Protein AF-S3H2X1-F1 (afdb_monomer)

Radius of gyration: 25.59 Å; Cα contacts (8 Å, |Δi|>4): 59; chains: 1; bounding box: 50×46×72 Å

Sequence (148 aa):
YRGAQGLDPELIAKLEKQFGFDKPPLTRFGEMMWNYIRFDFGESFFRNTTVLELIKDKLPVSASLGVWIMIFSYGISIPLGIRKAVKDGSTFDVWTSGVIIIGYAVPSFLFGILLIVLFAGGSFYDWFPLRGLVSDNFDQLAWWQKPL

pLDDT: mean 78.07, std 12.18, range [44.19, 96.25]

Solvent-accessible surface area (backbone atoms only — not comparable to full-atom values): 8868 Å² total; per-residue (Å²): 132,90,83,77,81,81,74,53,68,68,57,52,54,51,47,34,63,73,70,37,69,81,46,61,71,67,60,43,51,51,51,52,53,55,31,46,78,70,71,46,80,62,82,44,93,85,48,104,52,46,62,66,54,56,47,62,65,48,46,61,58,52,49,52,52,49,51,51,50,49,51,52,49,50,66,49,48,50,58,51,51,53,53,33,69,76,39,63,90,33,73,65,32,57,51,53,51,51,53,50,52,56,57,70,69,48,56,67,67,59,53,49,51,52,50,40,47,46,30,27,55,69,77,71,35,74,81,44,51,83,58,72,97,53,48,96,58,45,91,78,43,54,84,89,66,45,80,130

Organism: NCBI:txid990285

Secondary structure (DSSP, 8-state):
--SSSS--HHHHHHHHHHTTTTS-HHHHHHHHHHHHHTT-----TTSSS-HHHHHHHHHHHHHHHHHHHHHHHHHHHHHHHHHHHHTTTSHHHHHHHHHHHHHHHS-HHHHHHHHHHHHTSSSS---S-SSSSS-TTGGGS-TTTS--

Mean predicted aligned error: 13.56 Å

Foldseek 3Di:
DPPPPDDDVVNVVVVCVVQVVVPDPVVSVVVCVVCVVVVNNDQDPPDRARPVRVCVVVVVVVVVVVVVCVCVCCVPVVVLVVVCVVQPPDPSVVVVVVVVVVVVVDDPVVVVVVCCCQDAVVPHHNPAHNDDRFDPCQVVDDPVRRDD

Structure (mmCIF, N/CA/C/O backbone):
data_AF-S3H2X1-F1
#
_entry.id   AF-S3H2X1-F1
#
loop_
_atom_site.group_PDB
_atom_site.id
_atom_site.type_symbol
_atom_site.label_atom_id
_atom_site.label_alt_id
_atom_site.label_comp_id
_atom_site.label_asym_id
_atom_site.label_entity_id
_atom_site.label_seq_id
_atom_site.pdbx_PDB_ins_code
_atom_site.Cartn_x
_atom_site.Cartn_y
_atom_site.Cartn_z
_atom_site.occupancy
_atom_site.B_iso_or_equiv
_atom_site.auth_seq_id
_atom_site.auth_comp_id
_atom_site.auth_asym_id
_atom_site.auth_atom_id
_atom_site.pdbx_PDB_model_num
ATOM 1 N N . TYR A 1 1 ? 0.010 -18.987 -36.103 1.00 45.47 1 TYR A N 1
ATOM 2 C CA . TYR A 1 1 ? 0.910 -17.827 -35.958 1.00 45.47 1 TYR A CA 1
ATOM 3 C C . TYR A 1 1 ? 1.201 -17.232 -37.333 1.00 45.47 1 TYR A C 1
ATOM 5 O O . TYR A 1 1 ? 2.008 -17.776 -38.067 1.00 45.47 1 TYR A O 1
ATOM 13 N N . ARG A 1 2 ? 0.506 -16.150 -37.713 1.00 47.25 2 ARG A N 1
ATOM 14 C CA . ARG A 1 2 ? 0.683 -15.414 -38.987 1.00 47.25 2 ARG A CA 1
ATOM 15 C C . ARG A 1 2 ? 1.728 -14.280 -38.879 1.00 47.25 2 ARG A C 1
ATOM 17 O O . ARG A 1 2 ? 1.652 -13.305 -39.605 1.00 47.25 2 ARG A O 1
ATOM 24 N N . GLY A 1 3 ? 2.668 -14.386 -37.935 1.00 57.50 3 GLY A N 1
ATOM 25 C CA . GLY A 1 3 ? 3.702 -13.368 -37.681 1.00 57.50 3 GLY A CA 1
ATOM 26 C C . GLY A 1 3 ? 5.065 -13.664 -38.316 1.00 57.50 3 GLY A C 1
ATOM 27 O O . GLY A 1 3 ? 5.991 -12.893 -38.119 1.00 57.50 3 GLY A O 1
ATOM 28 N N . ALA A 1 4 ? 5.204 -14.781 -39.040 1.00 56.03 4 ALA A N 1
ATOM 29 C CA . ALA A 1 4 ? 6.482 -15.245 -39.594 1.00 56.03 4 ALA A CA 1
ATOM 30 C C . ALA A 1 4 ? 6.619 -15.056 -41.118 1.00 56.03 4 ALA A C 1
ATOM 32 O O . ALA A 1 4 ? 7.654 -15.387 -41.682 1.00 56.03 4 ALA A O 1
ATOM 33 N N . GLN A 1 5 ? 5.592 -14.548 -41.806 1.00 56.78 5 GLN A N 1
ATOM 34 C CA . GLN A 1 5 ? 5.649 -14.307 -43.250 1.00 56.78 5 GLN A CA 1
ATOM 35 C C . GLN A 1 5 ? 5.835 -12.811 -43.511 1.00 56.78 5 GLN A C 1
ATOM 37 O O . GLN A 1 5 ? 4.868 -12.057 -43.450 1.00 56.78 5 GLN A O 1
ATOM 42 N N . GLY A 1 6 ? 7.078 -12.395 -43.778 1.00 58.69 6 GLY A N 1
ATOM 43 C CA . GLY A 1 6 ? 7.399 -11.042 -44.258 1.00 58.69 6 GLY A CA 1
ATOM 44 C C . GLY A 1 6 ? 8.449 -10.259 -43.464 1.00 58.69 6 GLY A C 1
ATOM 45 O O . GLY A 1 6 ? 8.662 -9.092 -43.768 1.00 58.69 6 GLY A O 1
ATOM 46 N N . LEU A 1 7 ? 9.100 -10.856 -42.461 1.00 63.69 7 LEU A N 1
ATOM 47 C CA . LEU A 1 7 ? 10.249 -10.218 -41.813 1.00 63.69 7 LEU A CA 1
ATOM 48 C C . LEU A 1 7 ? 11.471 -10.332 -42.729 1.00 63.69 7 LEU A C 1
ATOM 50 O O . LEU A 1 7 ? 11.840 -11.434 -43.133 1.00 63.69 7 LEU A O 1
ATOM 54 N N . ASP A 1 8 ? 12.063 -9.186 -43.059 1.00 76.06 8 ASP A N 1
ATOM 55 C CA . ASP A 1 8 ? 13.278 -9.084 -43.864 1.00 76.06 8 ASP A CA 1
ATOM 56 C C . ASP A 1 8 ? 14.399 -9.940 -43.230 1.00 76.06 8 ASP A C 1
ATOM 58 O O . ASP A 1 8 ? 14.655 -9.798 -42.027 1.00 76.06 8 ASP A O 1
ATOM 62 N N . PRO A 1 9 ? 15.059 -10.848 -43.975 1.00 75.06 9 PRO A N 1
ATOM 63 C CA . PRO A 1 9 ? 16.173 -11.644 -43.462 1.00 75.06 9 PRO A CA 1
ATOM 64 C C . PRO A 1 9 ? 17.278 -10.797 -42.819 1.00 75.06 9 PRO A C 1
ATOM 66 O O . PRO A 1 9 ? 17.898 -11.236 -41.849 1.00 75.06 9 PRO A O 1
ATOM 69 N N . GLU A 1 10 ? 17.488 -9.565 -43.292 1.00 73.75 10 GLU A N 1
ATOM 70 C CA . GLU A 1 10 ? 18.439 -8.632 -42.681 1.00 73.75 10 GLU A CA 1
ATOM 71 C C . GLU A 1 10 ? 17.982 -8.153 -41.298 1.00 73.75 10 GLU A C 1
ATOM 73 O O . GLU A 1 10 ? 18.794 -8.015 -40.380 1.00 73.75 10 GLU A O 1
ATOM 78 N N . LEU A 1 11 ? 16.675 -7.947 -41.114 1.00 71.88 11 LEU A N 1
ATOM 79 C CA . LEU A 1 11 ? 16.097 -7.589 -39.822 1.00 71.88 11 LEU A CA 1
ATOM 80 C C . LEU A 1 11 ? 16.217 -8.755 -38.836 1.00 71.88 11 LEU A C 1
ATOM 82 O O . LEU A 1 11 ? 16.561 -8.533 -37.678 1.00 71.88 11 LEU A O 1
ATOM 86 N N . ILE A 1 12 ? 16.002 -9.989 -39.296 1.00 73.88 12 ILE A N 1
ATOM 87 C CA . ILE A 1 12 ? 16.182 -11.195 -38.475 1.00 73.88 12 ILE A CA 1
ATOM 88 C C . ILE A 1 12 ? 17.647 -11.341 -38.055 1.00 73.88 12 ILE A C 1
ATOM 90 O O . ILE A 1 12 ? 17.912 -11.474 -36.865 1.00 73.88 12 ILE A O 1
ATOM 94 N N . ALA A 1 13 ? 18.601 -11.217 -38.981 1.00 73.81 13 ALA A N 1
ATOM 95 C CA . ALA A 1 13 ? 20.030 -11.310 -38.669 1.00 73.81 13 ALA A CA 1
ATOM 96 C C . ALA A 1 13 ? 20.497 -10.198 -37.710 1.00 73.81 13 ALA A C 1
ATOM 98 O O . ALA A 1 13 ? 21.320 -10.421 -36.816 1.00 73.81 13 ALA A O 1
ATOM 99 N N . LYS A 1 14 ? 19.945 -8.988 -37.858 1.00 72.44 14 LYS A N 1
ATOM 100 C CA . LYS A 1 14 ? 20.203 -7.869 -36.946 1.00 72.44 14 LYS A CA 1
ATOM 101 C C . LYS A 1 14 ? 19.641 -8.142 -35.549 1.00 72.44 14 LYS A C 1
ATOM 103 O O . LYS A 1 14 ? 20.336 -7.884 -34.570 1.00 72.44 14 LYS A O 1
ATOM 108 N N . LEU A 1 15 ? 18.433 -8.699 -35.454 1.00 68.19 15 LEU A N 1
ATOM 109 C CA . LEU A 1 15 ? 17.814 -9.097 -34.188 1.00 68.19 15 LEU A CA 1
ATOM 110 C C . LEU A 1 15 ? 18.585 -10.251 -33.531 1.00 68.19 15 LEU A C 1
ATOM 112 O O . LEU A 1 15 ? 18.887 -10.173 -32.346 1.00 68.19 15 LEU A O 1
ATOM 116 N N . GLU A 1 16 ? 18.979 -11.281 -34.279 1.00 71.88 16 GLU A N 1
ATOM 117 C CA . GLU A 1 16 ? 19.759 -12.410 -33.756 1.00 71.88 16 GLU A CA 1
ATOM 118 C C . GLU A 1 16 ? 21.063 -11.953 -33.104 1.00 71.88 16 GLU A C 1
ATOM 120 O O . GLU A 1 16 ? 21.349 -12.331 -31.966 1.00 71.88 16 GLU A O 1
ATOM 125 N N . LYS A 1 17 ? 21.793 -11.062 -33.779 1.00 71.81 17 LYS A N 1
ATOM 126 C CA . LYS A 1 17 ? 23.048 -10.494 -33.281 1.00 71.81 17 LYS A CA 1
ATOM 127 C C . LYS A 1 17 ? 22.846 -9.524 -32.113 1.00 71.81 17 LYS A C 1
ATOM 129 O O . LYS A 1 17 ? 23.677 -9.463 -31.212 1.00 71.81 17 LYS A O 1
ATOM 134 N N . GLN A 1 18 ? 21.755 -8.759 -32.112 1.00 65.81 18 GLN A N 1
ATOM 135 C CA . GLN A 1 18 ? 21.449 -7.791 -31.054 1.00 65.81 18 GLN A CA 1
ATOM 136 C C . GLN A 1 18 ? 20.953 -8.465 -29.765 1.00 65.81 18 GLN A C 1
ATOM 138 O O . GLN A 1 18 ? 21.261 -7.997 -28.673 1.00 65.81 18 GLN A O 1
ATOM 143 N N . PHE A 1 19 ? 20.230 -9.582 -29.875 1.00 65.94 19 PHE A N 1
ATOM 144 C CA . PHE A 1 19 ? 19.746 -10.371 -28.738 1.00 65.94 19 PHE A CA 1
ATOM 145 C C . PHE A 1 19 ? 20.718 -11.476 -28.296 1.00 65.94 19 PHE A C 1
ATOM 147 O O . PHE A 1 19 ? 20.420 -12.220 -27.357 1.00 65.94 19 PHE A O 1
ATOM 154 N N . GLY A 1 20 ? 21.873 -11.608 -28.955 1.00 67.62 20 GLY A N 1
ATOM 155 C CA . GLY A 1 20 ? 22.851 -12.644 -28.632 1.00 67.62 20 GLY A CA 1
ATOM 156 C C . GLY A 1 20 ? 22.320 -14.059 -28.883 1.00 67.62 20 GLY A C 1
ATOM 157 O O . GLY A 1 20 ? 22.734 -14.992 -28.193 1.00 67.62 20 GLY A O 1
ATOM 158 N N . PHE A 1 21 ? 21.346 -14.225 -29.790 1.00 72.69 21 PHE A N 1
ATOM 159 C CA . PHE A 1 21 ? 20.813 -15.538 -30.185 1.00 72.69 21 PHE A CA 1
ATOM 160 C C . PHE A 1 21 ? 21.840 -16.353 -30.989 1.00 72.69 21 PHE A C 1
ATOM 162 O O . PHE A 1 21 ? 21.679 -17.562 -31.131 1.00 72.69 21 PHE A O 1
ATOM 169 N N . ASP A 1 22 ? 22.914 -15.705 -31.442 1.00 73.62 22 ASP A N 1
ATOM 170 C CA . ASP A 1 22 ? 24.114 -16.297 -32.031 1.00 73.62 22 ASP A CA 1
ATOM 171 C C . ASP A 1 22 ? 25.065 -16.924 -30.991 1.00 73.62 22 ASP A C 1
ATOM 173 O O . ASP A 1 22 ? 25.946 -17.707 -31.351 1.00 73.62 22 ASP A O 1
ATOM 177 N N . LYS A 1 23 ? 24.899 -16.609 -29.698 1.00 75.31 23 LYS A N 1
ATOM 178 C CA . LYS A 1 23 ? 25.776 -17.074 -28.612 1.00 75.31 23 LYS A CA 1
ATOM 179 C C . LYS A 1 23 ? 25.167 -18.241 -27.822 1.00 75.31 23 LYS A C 1
ATOM 181 O O . LYS A 1 23 ? 23.944 -18.348 -27.702 1.00 75.31 23 LYS A O 1
ATOM 186 N N . PRO A 1 24 ? 26.001 -19.092 -27.187 1.00 84.25 24 PRO A N 1
ATOM 187 C CA . PRO A 1 24 ? 25.514 -20.115 -26.268 1.00 84.25 24 PRO A CA 1
ATOM 188 C C . PRO A 1 24 ? 24.634 -19.516 -25.149 1.00 84.25 24 PRO A C 1
ATOM 190 O O . PRO A 1 24 ? 24.957 -18.447 -24.618 1.00 84.25 24 PRO A O 1
ATOM 193 N N . PRO A 1 25 ? 23.553 -20.204 -24.723 1.00 78.81 25 PRO A N 1
ATOM 194 C CA . PRO A 1 25 ? 22.589 -19.660 -23.760 1.00 78.81 25 PRO A CA 1
ATOM 195 C C . PRO A 1 25 ? 23.205 -19.199 -22.433 1.00 78.81 25 PRO A C 1
ATOM 197 O O . PRO A 1 25 ? 22.757 -18.213 -21.850 1.00 78.81 25 PRO A O 1
ATOM 200 N N . LEU A 1 26 ? 24.248 -19.897 -21.972 1.00 82.00 26 LEU A N 1
ATOM 201 C CA . LEU A 1 26 ? 24.970 -19.585 -20.736 1.00 82.00 26 LEU A CA 1
ATOM 202 C C . LEU A 1 26 ? 25.720 -18.252 -20.822 1.00 82.00 26 LEU A C 1
ATOM 204 O O . LEU A 1 26 ? 25.674 -17.462 -19.883 1.00 82.00 26 LEU A O 1
ATOM 208 N N . THR A 1 27 ? 26.366 -17.974 -21.954 1.00 79.38 27 THR A N 1
ATOM 209 C CA . THR A 1 27 ? 27.092 -16.719 -22.182 1.00 79.38 27 THR A CA 1
ATOM 210 C C . THR A 1 27 ? 26.123 -15.545 -22.242 1.00 79.38 27 THR A C 1
ATOM 212 O O . THR A 1 27 ? 26.356 -14.526 -21.600 1.00 79.38 27 THR A O 1
ATOM 215 N N . ARG A 1 28 ? 24.981 -15.719 -22.921 1.00 79.06 28 ARG A N 1
ATOM 216 C CA . ARG A 1 28 ? 23.917 -14.707 -22.981 1.00 79.06 28 ARG A CA 1
ATOM 217 C C . ARG A 1 28 ? 23.322 -14.409 -21.604 1.00 79.06 28 ARG A C 1
ATOM 219 O O . ARG A 1 28 ? 23.094 -13.252 -21.270 1.00 79.06 28 ARG A O 1
ATOM 226 N N . PHE A 1 29 ? 23.079 -15.441 -20.795 1.00 79.00 29 PHE A N 1
ATOM 227 C CA . PHE A 1 29 ? 22.585 -15.265 -19.429 1.00 79.00 29 PHE A CA 1
ATOM 228 C C . PHE A 1 29 ? 23.613 -14.551 -18.540 1.00 79.00 29 PHE A C 1
ATOM 230 O O . PHE A 1 29 ? 23.247 -13.651 -17.788 1.00 79.00 29 PHE A O 1
ATOM 237 N N . GLY A 1 30 ? 24.896 -14.904 -18.665 1.00 82.94 30 GLY A N 1
ATOM 238 C CA . GLY A 1 30 ? 25.986 -14.236 -17.953 1.00 82.94 30 GLY A CA 1
ATOM 239 C C . GLY A 1 30 ? 26.107 -12.754 -18.314 1.00 82.94 30 GLY A C 1
ATOM 240 O O . GLY A 1 30 ? 26.163 -11.916 -17.418 1.00 82.94 30 GLY A O 1
ATOM 241 N N . GLU A 1 31 ? 26.075 -12.424 -19.607 1.00 78.44 31 GLU A N 1
ATOM 242 C CA . GLU A 1 31 ? 26.091 -11.040 -20.103 1.00 78.44 31 GLU A CA 1
ATOM 243 C C . GLU A 1 31 ? 24.860 -10.252 -19.623 1.00 78.44 31 GLU A C 1
ATOM 245 O O . GLU A 1 31 ? 24.998 -9.141 -19.116 1.00 78.44 31 GLU A O 1
ATOM 250 N N . MET A 1 32 ? 23.663 -10.846 -19.690 1.00 77.31 32 MET A N 1
ATOM 251 C CA . MET A 1 32 ? 22.428 -10.235 -19.182 1.00 77.31 32 MET A CA 1
ATOM 252 C C . MET A 1 32 ? 22.524 -9.925 -17.683 1.00 77.31 32 MET A C 1
ATOM 254 O O . MET A 1 32 ? 22.223 -8.813 -17.253 1.00 77.31 32 MET A O 1
ATOM 258 N N . MET A 1 33 ? 22.966 -10.895 -16.881 1.00 78.81 33 MET A N 1
ATOM 259 C CA . MET A 1 33 ? 23.072 -10.744 -15.430 1.00 78.81 33 MET A CA 1
ATOM 260 C C . MET A 1 33 ? 24.138 -9.707 -15.050 1.00 78.81 33 MET A C 1
ATOM 262 O O . MET A 1 33 ? 23.931 -8.907 -14.138 1.00 78.81 33 MET A O 1
ATOM 266 N N . TRP A 1 34 ? 25.251 -9.674 -15.783 1.00 81.31 34 TRP A N 1
ATOM 267 C CA . TRP A 1 34 ? 26.311 -8.682 -15.617 1.00 81.31 34 TRP A CA 1
ATOM 268 C C . TRP A 1 34 ? 25.842 -7.254 -15.912 1.00 81.31 34 TRP A C 1
ATOM 270 O O . TRP A 1 34 ? 26.147 -6.334 -15.149 1.00 81.31 34 TRP A O 1
ATOM 280 N N . ASN A 1 35 ? 25.057 -7.075 -16.974 1.00 75.38 35 ASN A N 1
ATOM 281 C CA . ASN A 1 35 ? 24.477 -5.783 -17.333 1.00 75.38 35 ASN A CA 1
ATOM 282 C C . ASN A 1 35 ? 23.436 -5.336 -16.289 1.00 75.38 35 ASN A C 1
ATOM 284 O O . ASN A 1 35 ? 23.492 -4.202 -15.817 1.00 75.38 35 ASN A O 1
ATOM 288 N N . TYR A 1 36 ? 22.587 -6.246 -15.798 1.00 77.56 36 TYR A N 1
ATOM 289 C CA . TYR A 1 36 ? 21.603 -5.943 -14.747 1.00 77.56 36 TYR A CA 1
ATOM 290 C C . TYR A 1 36 ? 22.238 -5.494 -13.429 1.00 77.56 36 TYR A C 1
ATOM 292 O O . TYR A 1 36 ? 21.759 -4.543 -12.812 1.00 77.56 36 TYR A O 1
ATOM 300 N N . ILE A 1 37 ? 23.336 -6.126 -13.007 1.00 79.12 37 ILE A N 1
ATOM 301 C CA . ILE A 1 37 ? 24.072 -5.727 -11.793 1.00 79.12 37 ILE A CA 1
ATOM 302 C C . ILE A 1 37 ? 24.652 -4.309 -11.932 1.00 79.12 37 ILE A C 1
ATOM 304 O O . ILE A 1 37 ? 24.786 -3.592 -10.941 1.00 79.12 37 ILE A O 1
ATOM 308 N N . ARG A 1 38 ? 24.963 -3.874 -13.157 1.00 75.69 38 ARG A N 1
ATOM 309 C CA . ARG A 1 38 ? 25.439 -2.516 -13.471 1.00 75.69 38 ARG A CA 1
ATOM 310 C C . ARG A 1 38 ? 24.315 -1.524 -13.769 1.00 75.69 38 ARG A C 1
ATOM 312 O O . ARG A 1 38 ? 24.604 -0.405 -14.180 1.00 75.69 38 ARG A O 1
ATOM 319 N N . PHE A 1 39 ? 23.061 -1.918 -13.542 1.00 66.38 39 PHE A N 1
ATOM 320 C CA . PHE A 1 39 ? 21.864 -1.148 -13.883 1.00 66.38 39 PHE A CA 1
ATOM 321 C C . PHE A 1 39 ? 21.716 -0.844 -15.384 1.00 66.38 39 PHE A C 1
ATOM 323 O O . PHE A 1 39 ? 20.977 0.064 -15.764 1.00 66.38 39 PHE A O 1
ATOM 330 N N . ASP A 1 40 ? 22.383 -1.619 -16.238 1.00 67.88 40 ASP A N 1
ATOM 331 C CA . ASP A 1 40 ? 22.218 -1.582 -17.685 1.00 67.88 40 ASP A CA 1
ATOM 332 C C . ASP A 1 40 ? 21.160 -2.620 -18.083 1.00 67.88 40 ASP A C 1
ATOM 334 O O . ASP A 1 40 ? 21.426 -3.808 -18.266 1.00 67.88 40 ASP A O 1
ATOM 338 N N . PHE A 1 41 ? 19.907 -2.173 -18.129 1.00 65.12 41 PHE A N 1
ATOM 339 C CA . PHE A 1 41 ? 18.761 -3.022 -18.461 1.00 65.12 41 PHE A CA 1
ATOM 340 C C . PHE A 1 41 ? 18.513 -3.126 -19.976 1.00 65.12 41 PHE A C 1
ATOM 342 O O . PHE A 1 41 ? 17.560 -3.794 -20.385 1.00 65.12 41 PHE A O 1
ATOM 349 N N . GLY A 1 42 ? 19.358 -2.496 -20.802 1.00 62.03 42 GLY A N 1
ATOM 350 C CA . GLY A 1 42 ? 19.146 -2.345 -22.241 1.00 62.03 42 GLY A CA 1
ATOM 351 C C . GLY A 1 42 ? 18.096 -1.283 -22.604 1.00 62.03 42 GLY A C 1
ATOM 352 O O . GLY A 1 42 ? 17.418 -0.712 -21.746 1.00 62.03 42 GLY A O 1
ATOM 353 N N . GLU A 1 43 ? 17.957 -1.004 -23.903 1.00 55.03 43 GLU A N 1
ATOM 354 C CA . GLU A 1 43 ? 16.963 -0.057 -24.421 1.00 55.03 43 GLU A CA 1
ATOM 355 C C . GLU A 1 43 ? 15.592 -0.722 -24.632 1.00 55.03 43 GLU A C 1
ATOM 357 O O . GLU A 1 43 ? 15.472 -1.797 -25.222 1.00 55.03 43 GLU A O 1
ATOM 362 N N . SER A 1 44 ? 14.533 -0.073 -24.142 1.00 46.62 44 SER A N 1
ATOM 363 C CA . SER A 1 44 ? 13.153 -0.548 -24.270 1.00 46.62 44 SER A CA 1
ATOM 364 C C . SER A 1 44 ? 12.641 -0.329 -25.696 1.00 46.62 44 SER A C 1
ATOM 366 O O . SER A 1 44 ? 12.372 0.796 -26.106 1.00 46.62 44 SER A O 1
ATOM 368 N N . PHE A 1 45 ? 12.447 -1.413 -26.450 1.00 47.41 45 PHE A N 1
ATOM 369 C CA . PHE A 1 45 ? 12.065 -1.389 -27.872 1.00 47.41 45 PHE A CA 1
ATOM 370 C C . PHE A 1 45 ? 10.633 -0.875 -28.169 1.00 47.41 45 PHE A C 1
ATOM 372 O O . PHE A 1 45 ? 10.194 -0.937 -29.314 1.00 47.41 45 PHE A O 1
ATOM 379 N N . PHE A 1 46 ? 9.872 -0.387 -27.177 1.00 44.88 46 PHE A N 1
ATOM 380 C CA . PHE A 1 46 ? 8.465 0.022 -27.370 1.00 44.88 46 PHE A CA 1
ATOM 381 C C . PHE A 1 46 ? 8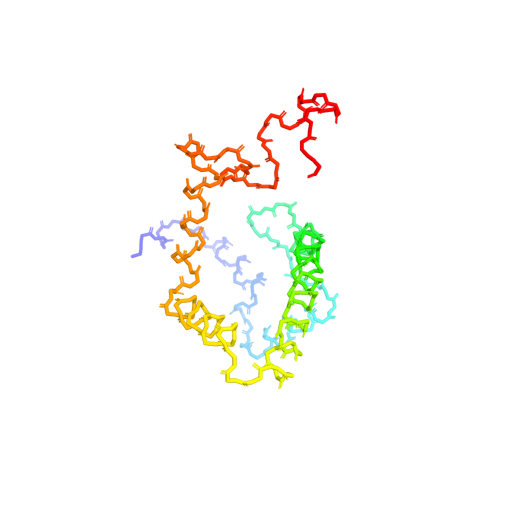.074 1.398 -26.820 1.00 44.88 46 PHE A C 1
ATOM 383 O O . PHE A 1 46 ? 7.016 1.914 -27.180 1.00 44.88 46 PHE A O 1
ATOM 390 N N . ARG A 1 47 ? 8.896 2.021 -25.974 1.00 44.19 47 ARG A N 1
ATOM 391 C CA . ARG A 1 47 ? 8.734 3.414 -25.529 1.00 44.19 47 ARG A CA 1
ATOM 392 C C . ARG A 1 47 ? 10.138 3.964 -25.334 1.00 44.19 47 ARG A C 1
ATOM 394 O O . ARG A 1 47 ? 10.908 3.318 -24.637 1.00 44.19 47 ARG A O 1
ATOM 401 N N . ASN A 1 48 ? 10.441 5.115 -25.931 1.00 50.16 48 ASN A N 1
ATOM 402 C CA . ASN A 1 48 ? 11.692 5.886 -25.811 1.00 50.16 48 ASN A CA 1
ATOM 403 C C . ASN A 1 48 ? 11.971 6.373 -24.364 1.00 50.16 48 ASN A C 1
ATOM 405 O O . ASN A 1 48 ? 12.221 7.547 -24.122 1.00 50.16 48 ASN A O 1
ATOM 409 N N . THR A 1 49 ? 11.887 5.479 -23.387 1.00 55.78 49 THR A N 1
ATOM 410 C CA . THR A 1 49 ? 12.077 5.713 -21.958 1.00 55.78 49 THR A CA 1
ATOM 411 C C . THR A 1 49 ? 12.801 4.488 -21.429 1.00 55.78 49 THR A C 1
ATOM 413 O O . THR A 1 49 ? 12.367 3.349 -21.638 1.00 55.78 49 THR A O 1
ATOM 416 N N . THR A 1 50 ? 13.933 4.709 -20.769 1.00 65.81 50 THR A N 1
ATOM 417 C CA . THR A 1 50 ? 14.708 3.610 -20.183 1.00 65.81 50 THR A CA 1
ATOM 418 C C . THR A 1 50 ? 13.853 2.892 -19.132 1.00 65.81 50 THR A C 1
ATOM 420 O O . THR A 1 50 ? 13.070 3.522 -18.421 1.00 65.81 50 THR A O 1
ATOM 423 N N . VAL A 1 51 ? 13.977 1.567 -18.991 1.00 64.88 51 VAL A N 1
ATOM 424 C CA . VAL A 1 51 ? 13.249 0.814 -17.940 1.00 64.88 51 VAL A CA 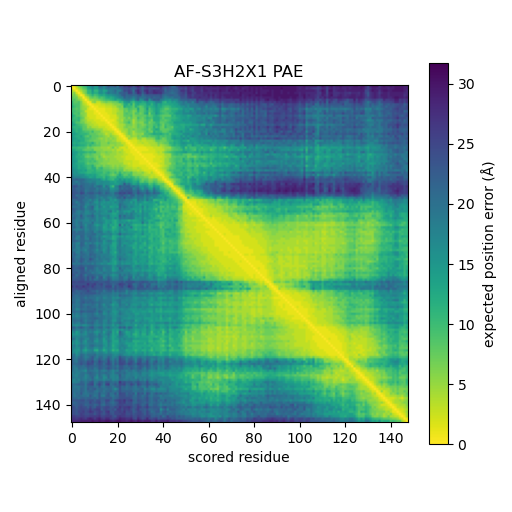1
ATOM 425 C C . VAL A 1 51 ? 13.503 1.432 -16.559 1.00 64.88 51 VAL A C 1
ATOM 427 O O . VAL A 1 51 ? 12.606 1.507 -15.722 1.00 64.88 51 VAL A O 1
ATOM 430 N N . LEU A 1 52 ? 14.713 1.952 -16.357 1.00 67.00 52 LEU A N 1
ATOM 431 C CA . LEU A 1 52 ? 15.139 2.644 -15.151 1.00 67.00 52 LEU A CA 1
ATOM 432 C C . LEU A 1 52 ? 14.377 3.956 -14.901 1.00 67.00 52 LEU A C 1
ATOM 434 O O . LEU A 1 52 ? 14.073 4.270 -13.755 1.00 67.00 52 LEU A O 1
ATOM 438 N N . GLU A 1 53 ? 14.048 4.708 -15.946 1.00 71.0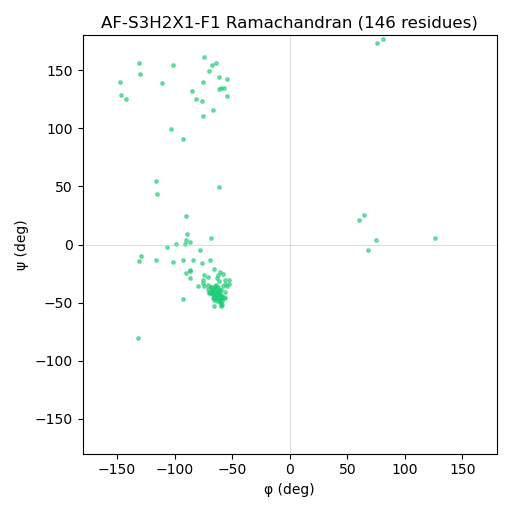6 53 GLU A N 1
ATOM 439 C CA . GLU A 1 53 ? 13.235 5.926 -15.866 1.00 71.06 53 GLU A CA 1
ATOM 440 C C . GLU A 1 53 ? 11.773 5.594 -15.540 1.00 71.06 53 GLU A C 1
ATOM 442 O O . GLU A 1 53 ? 11.206 6.176 -14.620 1.00 71.06 53 GLU A O 1
ATOM 447 N N . LEU A 1 54 ? 11.205 4.546 -16.149 1.00 72.69 54 LEU A N 1
ATOM 448 C CA . LEU A 1 54 ? 9.863 4.080 -15.784 1.00 72.69 54 LEU A CA 1
ATOM 449 C C . LEU A 1 54 ? 9.796 3.585 -14.329 1.00 72.69 54 LEU A C 1
ATOM 451 O O . LEU A 1 54 ? 8.824 3.858 -13.621 1.00 72.69 54 LEU A O 1
ATOM 455 N N . ILE A 1 55 ? 10.823 2.866 -13.865 1.00 74.88 55 ILE A N 1
ATOM 456 C CA . ILE A 1 55 ? 10.938 2.462 -12.459 1.00 74.88 55 ILE A CA 1
ATOM 457 C C . ILE A 1 55 ? 11.022 3.705 -11.572 1.00 74.88 55 ILE A C 1
ATOM 459 O O . ILE A 1 55 ? 10.273 3.791 -10.602 1.00 74.88 55 ILE A O 1
ATOM 463 N N . LYS A 1 56 ? 11.874 4.680 -11.908 1.00 78.06 56 LYS A N 1
ATOM 464 C CA . LYS A 1 56 ? 12.001 5.938 -11.156 1.00 78.06 56 LYS A CA 1
ATOM 465 C C . LYS A 1 56 ? 10.688 6.709 -11.067 1.00 78.06 56 LYS A C 1
ATOM 467 O O . LYS A 1 56 ? 10.420 7.264 -10.009 1.00 78.06 56 LYS A O 1
ATOM 472 N N . ASP A 1 57 ? 9.854 6.681 -12.099 1.00 79.88 57 ASP A N 1
ATOM 473 C CA . ASP A 1 57 ? 8.552 7.355 -12.086 1.00 79.88 57 ASP A CA 1
ATOM 474 C C . ASP A 1 57 ? 7.509 6.628 -11.223 1.00 79.88 57 ASP A C 1
ATOM 476 O O . ASP A 1 57 ? 6.670 7.256 -10.574 1.00 79.88 57 ASP A O 1
ATOM 480 N N . LYS A 1 58 ? 7.525 5.289 -11.198 1.00 79.81 58 LYS A N 1
ATOM 481 C CA . LYS A 1 58 ? 6.520 4.479 -10.475 1.00 79.81 58 LYS A CA 1
ATOM 482 C C . LYS A 1 58 ? 6.899 4.157 -9.032 1.00 79.81 58 LYS A C 1
ATOM 484 O O . LYS A 1 58 ? 6.014 3.919 -8.203 1.00 79.81 58 LYS A O 1
ATOM 489 N N . LEU A 1 59 ? 8.189 4.154 -8.721 1.00 86.44 59 LEU A N 1
ATOM 490 C CA . LEU A 1 59 ? 8.717 3.874 -7.391 1.00 86.44 59 LEU A CA 1
ATOM 491 C C . LEU A 1 59 ? 8.231 4.865 -6.317 1.00 86.44 59 LEU A C 1
ATOM 493 O O . LEU A 1 59 ? 7.754 4.379 -5.294 1.00 86.44 59 LEU A O 1
ATOM 497 N N . PRO A 1 60 ? 8.250 6.202 -6.506 1.00 85.62 60 PRO A N 1
ATOM 498 C CA . PRO A 1 60 ? 7.778 7.137 -5.484 1.00 85.62 60 PRO A CA 1
ATOM 499 C C . PRO A 1 60 ? 6.277 6.999 -5.220 1.00 85.62 60 PRO A C 1
ATOM 501 O O . PRO A 1 60 ? 5.857 7.081 -4.069 1.00 85.62 60 PRO A O 1
ATOM 504 N N . VAL A 1 61 ? 5.478 6.711 -6.254 1.00 84.88 61 VAL A N 1
ATOM 505 C CA . VAL A 1 61 ? 4.037 6.444 -6.105 1.00 84.88 61 VAL A CA 1
ATOM 506 C C . VAL A 1 61 ? 3.797 5.176 -5.285 1.00 84.88 61 VAL A C 1
ATOM 508 O O . VAL A 1 61 ? 2.977 5.160 -4.373 1.00 84.88 61 VAL A O 1
ATOM 511 N N . SER A 1 62 ? 4.531 4.104 -5.580 1.00 86.44 62 SER A N 1
ATOM 512 C CA . SER A 1 62 ? 4.391 2.841 -4.847 1.00 86.44 62 SER A CA 1
ATOM 513 C C . SER A 1 62 ? 4.873 2.976 -3.400 1.00 86.44 62 SER A C 1
ATOM 515 O O . SER A 1 62 ? 4.244 2.454 -2.482 1.00 86.44 62 SER A O 1
ATOM 517 N N . ALA A 1 63 ? 5.969 3.707 -3.186 1.00 90.38 63 ALA A N 1
ATOM 518 C CA . ALA A 1 63 ? 6.534 3.957 -1.868 1.00 90.38 63 ALA A CA 1
ATOM 519 C C . ALA A 1 63 ? 5.604 4.809 -0.997 1.00 90.38 63 ALA A C 1
ATOM 521 O O . ALA A 1 63 ? 5.394 4.465 0.164 1.00 90.38 63 ALA A O 1
ATOM 522 N N . SER A 1 64 ? 5.008 5.877 -1.538 1.00 89.00 64 SER A N 1
ATOM 523 C CA . SER A 1 64 ? 4.078 6.720 -0.776 1.00 89.00 64 SER A CA 1
ATOM 524 C C . SER A 1 64 ? 2.841 5.934 -0.340 1.00 89.00 64 SER A C 1
ATOM 526 O O . SER A 1 64 ? 2.479 5.971 0.836 1.00 89.00 64 SER A O 1
ATOM 528 N N . LEU A 1 65 ? 2.250 5.145 -1.245 1.00 89.00 65 LEU A N 1
ATOM 529 C CA . LEU A 1 65 ? 1.138 4.250 -0.921 1.00 89.00 65 LEU A CA 1
ATOM 530 C C . LEU A 1 65 ? 1.540 3.220 0.140 1.00 89.00 65 LEU A C 1
ATOM 532 O O . LEU A 1 65 ? 0.810 3.025 1.109 1.00 89.00 65 LEU A O 1
ATOM 536 N N . GLY A 1 66 ? 2.715 2.602 0.003 1.00 91.81 66 GLY A N 1
ATOM 537 C CA . GLY A 1 66 ? 3.230 1.638 0.976 1.00 91.81 66 GLY A CA 1
ATOM 538 C C . GLY A 1 66 ? 3.416 2.235 2.373 1.00 91.81 66 GLY A C 1
ATOM 539 O O . GLY A 1 66 ? 3.012 1.620 3.358 1.00 91.81 66 GLY A O 1
ATOM 540 N N . VAL A 1 67 ? 3.965 3.449 2.470 1.00 94.88 67 VAL A N 1
ATOM 541 C CA . VAL A 1 67 ? 4.140 4.159 3.748 1.00 94.88 67 VAL A CA 1
ATOM 542 C C . VAL A 1 67 ? 2.790 4.470 4.392 1.00 94.88 67 VAL A C 1
ATOM 544 O O . VAL A 1 67 ? 2.616 4.213 5.583 1.00 94.88 67 VAL A O 1
ATOM 547 N N . TRP A 1 68 ? 1.810 4.952 3.626 1.00 92.06 68 TRP A N 1
ATOM 548 C CA . TRP A 1 68 ? 0.467 5.201 4.156 1.00 92.06 68 TRP A CA 1
ATOM 549 C C . TRP A 1 68 ? -0.215 3.918 4.628 1.00 92.06 68 TRP A C 1
ATOM 551 O O . TRP A 1 68 ? -0.742 3.882 5.741 1.00 92.06 68 TRP A O 1
ATOM 561 N N . ILE A 1 69 ? -0.149 2.846 3.833 1.00 93.38 69 ILE A N 1
ATOM 562 C CA . ILE A 1 69 ? -0.675 1.527 4.213 1.00 93.38 69 ILE A CA 1
ATOM 563 C C . ILE A 1 69 ? -0.024 1.058 5.513 1.00 93.38 69 ILE A C 1
ATOM 565 O O . ILE A 1 69 ? -0.726 0.599 6.410 1.00 93.38 69 ILE A O 1
ATOM 569 N N . MET A 1 70 ? 1.295 1.203 5.644 1.00 95.00 70 MET A N 1
ATOM 570 C CA . MET A 1 70 ? 2.026 0.836 6.853 1.00 95.00 70 MET A CA 1
ATOM 571 C C . MET A 1 70 ? 1.507 1.613 8.069 1.00 95.00 70 MET A C 1
ATOM 573 O O . MET A 1 70 ? 1.141 1.004 9.074 1.00 95.00 70 MET A O 1
ATOM 577 N N . ILE A 1 71 ? 1.424 2.942 7.970 1.00 96.25 71 ILE A N 1
ATOM 578 C CA . ILE A 1 71 ? 0.975 3.810 9.067 1.00 96.25 71 ILE A CA 1
ATOM 579 C C . ILE A 1 71 ? -0.450 3.450 9.498 1.00 96.25 71 ILE A C 1
ATOM 581 O O . ILE A 1 71 ? -0.683 3.222 10.685 1.00 96.25 71 ILE A O 1
ATOM 585 N N . PHE A 1 72 ? -1.396 3.356 8.561 1.00 94.44 72 PHE A N 1
ATOM 586 C CA . PHE A 1 72 ? -2.787 3.040 8.893 1.00 94.44 72 PHE A CA 1
ATOM 587 C C . PHE A 1 72 ? -2.951 1.607 9.394 1.00 94.44 72 PHE A C 1
ATOM 589 O O . PHE A 1 72 ? -3.649 1.383 10.383 1.00 94.44 72 PHE A O 1
ATOM 596 N N . SER A 1 73 ? -2.279 0.641 8.766 1.00 93.75 73 SER A N 1
ATOM 597 C CA . SER A 1 73 ? -2.340 -0.764 9.170 1.00 93.75 73 SER A CA 1
ATOM 598 C C . SER A 1 73 ? -1.855 -0.938 10.602 1.00 93.75 73 SER A C 1
ATOM 600 O O . SER A 1 73 ? -2.599 -1.457 11.432 1.00 93.75 73 SER A O 1
ATOM 602 N N . TYR A 1 74 ? -0.660 -0.448 10.940 1.00 95.12 74 TYR A N 1
ATOM 603 C CA . TYR A 1 74 ? -0.143 -0.566 12.303 1.00 95.12 74 TYR A CA 1
ATOM 604 C C . TYR A 1 74 ? -0.909 0.318 13.288 1.00 95.12 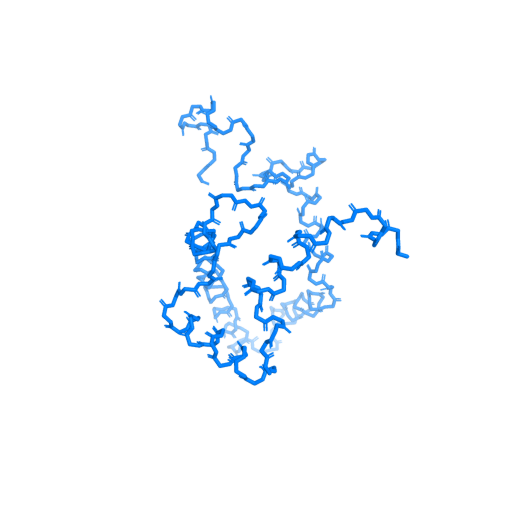74 TYR A C 1
ATOM 606 O O . TYR A 1 74 ? -1.233 -0.138 14.385 1.00 95.12 74 TYR A O 1
ATOM 614 N N . GLY A 1 75 ? -1.258 1.542 12.889 1.00 96.12 75 GLY A N 1
ATOM 615 C CA . GLY A 1 75 ? -1.998 2.488 13.723 1.00 96.12 75 GLY A CA 1
ATOM 616 C C . GLY A 1 75 ? -3.387 1.993 14.123 1.00 96.12 75 GLY A C 1
ATOM 617 O O . GLY A 1 75 ? -3.842 2.296 15.220 1.00 96.12 75 GLY A O 1
ATOM 618 N N . ILE A 1 76 ? -4.044 1.197 13.279 1.00 92.69 76 ILE A N 1
ATOM 619 C CA . ILE A 1 76 ? -5.362 0.617 13.567 1.00 92.69 76 ILE A CA 1
ATOM 620 C C . ILE A 1 76 ? -5.216 -0.775 14.194 1.00 92.69 76 ILE A C 1
ATOM 622 O O . ILE A 1 76 ? -5.840 -1.062 15.217 1.00 92.69 76 ILE A O 1
ATOM 626 N N . SER A 1 77 ? -4.371 -1.635 13.621 1.00 91.56 77 SER A N 1
ATOM 627 C CA . SER A 1 77 ? -4.271 -3.045 14.019 1.00 91.56 77 SER A CA 1
ATOM 628 C C . SER A 1 77 ? -3.627 -3.231 15.388 1.00 91.56 77 SER A C 1
ATOM 630 O O . SER A 1 77 ? -4.081 -4.089 16.143 1.00 91.56 77 SER A O 1
ATOM 632 N N . ILE A 1 78 ? -2.605 -2.441 15.748 1.00 94.31 78 ILE A N 1
ATOM 633 C CA . ILE A 1 78 ? -1.934 -2.583 17.050 1.00 94.31 78 ILE A CA 1
ATOM 634 C C . ILE A 1 78 ? -2.897 -2.234 18.198 1.00 94.31 78 ILE A C 1
ATOM 636 O O . ILE A 1 78 ? -3.085 -3.084 19.072 1.00 94.31 78 ILE A O 1
ATOM 640 N N . PRO A 1 79 ? -3.571 -1.064 18.225 1.00 91.44 79 PRO A N 1
ATOM 641 C CA . PRO A 1 79 ? -4.510 -0.752 19.301 1.00 91.44 79 PRO A CA 1
ATOM 642 C C . PRO A 1 79 ? -5.697 -1.714 19.360 1.00 91.44 79 PRO A C 1
ATOM 644 O O . PRO A 1 79 ? -6.113 -2.091 20.456 1.00 91.44 79 PRO A O 1
ATOM 647 N N . LEU A 1 80 ? -6.229 -2.141 18.206 1.00 88.62 80 LEU A N 1
ATOM 648 C CA . LEU A 1 80 ? -7.297 -3.144 18.156 1.00 88.62 80 LEU A CA 1
ATOM 649 C C . LEU A 1 80 ? -6.840 -4.484 18.733 1.00 88.62 80 LEU A C 1
ATOM 651 O O . LEU A 1 80 ? -7.551 -5.053 19.559 1.00 88.62 80 LEU A O 1
ATOM 655 N N . GLY A 1 81 ? -5.650 -4.954 18.355 1.00 88.12 81 GLY A N 1
ATOM 656 C CA . GLY A 1 81 ? -5.061 -6.189 18.867 1.00 88.12 81 GLY A CA 1
ATOM 657 C C . GLY A 1 81 ? -4.827 -6.142 20.376 1.00 88.12 81 GLY A C 1
ATOM 658 O O . GLY A 1 81 ? -5.255 -7.050 21.087 1.00 88.12 81 GLY A O 1
ATOM 659 N N . ILE A 1 82 ? -4.241 -5.051 20.885 1.00 90.31 82 ILE A N 1
ATOM 660 C CA . ILE A 1 82 ? -4.036 -4.849 22.330 1.00 90.31 82 ILE A CA 1
ATOM 661 C C . ILE A 1 82 ? -5.381 -4.848 23.058 1.00 90.31 82 ILE A C 1
ATOM 663 O O . ILE A 1 82 ? -5.561 -5.553 24.048 1.00 90.31 82 ILE A O 1
ATOM 667 N N . ARG A 1 83 ? -6.356 -4.076 22.568 1.00 87.06 83 ARG A N 1
ATOM 668 C CA . ARG A 1 83 ? -7.667 -3.949 23.215 1.00 87.06 83 ARG A CA 1
ATOM 669 C C . ARG A 1 83 ? -8.439 -5.266 23.221 1.00 87.06 83 ARG A C 1
ATOM 671 O O . ARG A 1 83 ? -9.142 -5.531 24.193 1.00 87.06 83 ARG A O 1
ATOM 678 N N . LYS A 1 84 ? -8.295 -6.072 22.170 1.00 86.44 84 LYS A N 1
ATOM 679 C CA . LYS A 1 84 ? -8.857 -7.419 22.087 1.00 86.44 84 LYS A CA 1
ATOM 680 C C . LYS A 1 84 ? -8.210 -8.358 23.109 1.00 86.44 84 LYS A C 1
ATOM 682 O O . LYS A 1 84 ? -8.933 -8.974 23.875 1.00 86.44 84 LYS A O 1
ATOM 687 N N . ALA A 1 85 ? -6.879 -8.369 23.207 1.00 85.50 85 ALA A N 1
ATOM 688 C CA . ALA A 1 85 ? -6.157 -9.199 24.177 1.00 85.50 85 ALA A CA 1
ATOM 689 C C . ALA A 1 85 ? -6.458 -8.826 25.642 1.00 85.50 85 ALA A C 1
ATOM 691 O O . ALA A 1 85 ? -6.545 -9.692 26.504 1.00 85.50 85 ALA A O 1
ATOM 692 N N . VAL A 1 86 ? -6.633 -7.533 25.937 1.00 87.19 86 VAL A N 1
ATOM 693 C CA . VAL A 1 86 ? -6.942 -7.048 27.295 1.00 87.19 86 VAL A CA 1
ATOM 694 C C . VAL A 1 86 ? -8.398 -7.326 27.691 1.00 87.19 86 VAL A C 1
ATOM 696 O O . VAL A 1 86 ? -8.692 -7.492 28.872 1.00 87.19 86 VAL A O 1
ATOM 699 N N . LYS A 1 87 ? -9.324 -7.346 26.724 1.00 82.31 87 LYS A N 1
ATOM 700 C CA . LYS A 1 87 ? -10.764 -7.579 26.936 1.00 82.31 87 LYS A CA 1
ATOM 701 C C . LYS A 1 87 ? -11.226 -8.870 26.262 1.00 82.31 87 LYS A C 1
ATOM 703 O O . LYS A 1 87 ? -12.272 -8.886 25.605 1.00 82.31 87 LYS A O 1
ATOM 708 N N . ASP A 1 88 ? -10.426 -9.915 26.415 1.00 76.94 88 ASP A N 1
ATOM 709 C CA . ASP A 1 88 ? -10.691 -11.235 25.856 1.00 76.94 88 ASP A CA 1
ATOM 710 C C . ASP A 1 88 ? -12.049 -11.769 26.345 1.00 76.94 88 ASP A C 1
ATOM 712 O O . ASP A 1 88 ? -12.412 -11.594 27.514 1.00 76.94 88 ASP A O 1
ATOM 716 N N . GLY A 1 89 ? -12.857 -12.318 25.435 1.00 77.69 89 GLY A N 1
ATOM 717 C CA . GLY A 1 89 ? -14.210 -12.803 25.745 1.00 77.69 89 GLY A CA 1
ATOM 718 C C . GLY A 1 89 ? -15.278 -11.716 25.952 1.00 77.69 89 GLY A C 1
ATOM 719 O O . GLY A 1 89 ? -16.426 -12.030 26.270 1.00 77.69 89 GLY A O 1
ATOM 720 N N . SER A 1 90 ? -14.949 -10.433 25.761 1.00 86.38 90 SER A N 1
ATOM 721 C CA . SER A 1 90 ? -15.946 -9.353 25.787 1.00 86.38 90 SER A CA 1
ATOM 722 C C . SER A 1 90 ? -16.809 -9.320 24.517 1.00 86.38 90 SER A C 1
ATOM 724 O O . SER A 1 90 ? -16.421 -9.803 23.455 1.00 86.38 90 SER A O 1
ATOM 726 N N . THR A 1 91 ? -17.969 -8.657 24.576 1.00 84.50 91 THR A N 1
ATOM 727 C CA . THR A 1 91 ? -18.814 -8.419 23.388 1.00 84.50 91 THR A CA 1
ATOM 728 C C . THR A 1 91 ? -18.069 -7.697 22.264 1.00 84.50 91 THR A C 1
ATOM 730 O O . THR A 1 91 ? -18.349 -7.935 21.092 1.00 84.50 91 THR A O 1
ATOM 733 N N . PHE A 1 92 ? -17.095 -6.848 22.611 1.00 84.31 92 PHE A N 1
ATOM 734 C CA . PHE A 1 92 ? -16.216 -6.179 21.655 1.00 84.31 92 PHE A CA 1
ATOM 735 C C . PHE A 1 92 ? -15.314 -7.172 20.914 1.00 84.31 92 PHE A C 1
ATOM 737 O O . PHE A 1 92 ? -15.162 -7.064 19.699 1.00 84.31 92 PHE A O 1
ATOM 744 N N . ASP A 1 93 ? -14.746 -8.148 21.619 1.00 85.81 93 ASP A N 1
ATOM 745 C CA . ASP A 1 93 ? -13.915 -9.188 21.013 1.00 85.81 93 ASP A CA 1
ATOM 746 C C . ASP A 1 93 ? -14.733 -10.074 20.058 1.00 85.81 93 ASP A C 1
ATOM 748 O O . ASP A 1 93 ? -14.357 -10.259 18.899 1.00 85.81 93 ASP A O 1
ATOM 752 N N . VAL A 1 94 ? -15.919 -10.521 20.478 1.00 86.00 94 VAL A N 1
ATOM 753 C CA . VAL A 1 94 ? -16.800 -11.354 19.639 1.00 86.00 94 VAL A CA 1
ATOM 754 C C . VAL A 1 94 ? -17.214 -10.628 18.353 1.00 86.00 94 VAL A C 1
ATOM 756 O O . VAL A 1 94 ? -17.092 -11.185 17.260 1.00 86.00 94 VAL A O 1
ATOM 759 N N . TRP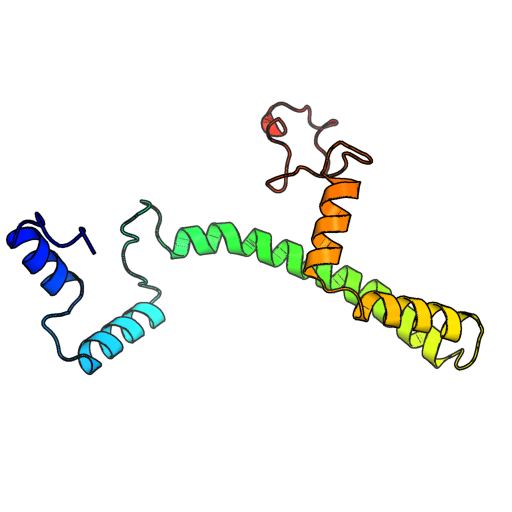 A 1 95 ? -17.653 -9.368 18.452 1.00 89.56 95 TRP A N 1
ATOM 760 C CA . TRP A 1 95 ? -18.065 -8.588 17.277 1.00 89.56 95 TRP A CA 1
ATOM 761 C C . TRP A 1 95 ? -16.900 -8.282 16.334 1.00 89.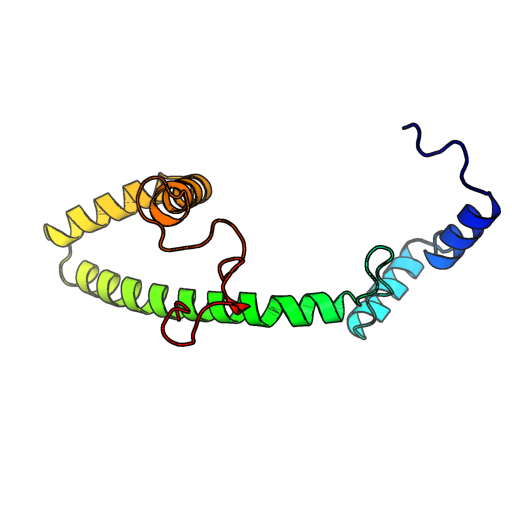56 95 TRP A C 1
ATOM 763 O O . TRP A 1 95 ? -17.024 -8.465 15.123 1.00 89.56 95 TRP A O 1
ATOM 773 N N . THR A 1 96 ? -15.758 -7.836 16.868 1.00 86.19 96 THR A N 1
ATOM 774 C CA . THR A 1 96 ? -14.581 -7.525 16.037 1.00 86.19 96 THR A CA 1
ATOM 775 C C . THR A 1 96 ? -14.031 -8.772 15.355 1.00 86.19 96 THR A C 1
ATOM 777 O O . THR A 1 96 ? -13.694 -8.721 14.175 1.00 86.19 96 THR A O 1
ATOM 780 N N . SER A 1 97 ? -14.023 -9.914 16.043 1.00 86.00 97 SER A N 1
ATOM 781 C CA . SER A 1 97 ? -13.667 -11.210 15.459 1.00 86.00 97 SER A CA 1
ATOM 782 C C . SER A 1 97 ? -14.597 -11.603 14.315 1.00 86.00 97 SER A C 1
ATOM 784 O O . SER A 1 97 ? -14.116 -12.014 13.261 1.00 86.00 97 SER A O 1
ATOM 786 N N . GLY A 1 98 ? -15.911 -11.429 14.486 1.00 90.25 98 GLY A N 1
ATOM 787 C CA . GLY A 1 98 ? -16.890 -11.692 13.431 1.00 90.25 98 GLY A CA 1
ATOM 788 C C . GLY A 1 98 ? -16.644 -10.845 12.180 1.00 90.25 98 GLY A C 1
ATOM 789 O O . GLY A 1 98 ? -16.596 -11.378 11.073 1.00 90.25 98 GLY A O 1
ATOM 790 N N . VAL A 1 99 ? -16.399 -9.542 12.353 1.00 89.50 99 VAL A N 1
ATOM 791 C CA . VAL A 1 99 ? -16.065 -8.635 11.240 1.00 89.50 99 VAL A CA 1
ATOM 792 C C . VAL A 1 99 ? -14.769 -9.055 10.544 1.00 89.50 99 VAL A C 1
ATOM 794 O O . VAL A 1 99 ? -14.726 -9.083 9.316 1.00 89.50 99 VAL A O 1
ATOM 797 N N . ILE A 1 100 ? -13.731 -9.426 11.303 1.00 88.00 100 ILE A N 1
ATOM 798 C CA . ILE A 1 100 ? -12.460 -9.906 10.740 1.00 88.00 100 ILE A CA 1
ATOM 799 C C . ILE A 1 100 ? -12.690 -11.172 9.907 1.00 88.00 100 ILE A C 1
ATOM 801 O O . ILE A 1 100 ? -12.212 -11.242 8.780 1.00 88.00 100 ILE A O 1
ATOM 805 N N . ILE A 1 101 ? -13.450 -12.145 10.413 1.00 90.38 101 ILE A N 1
ATOM 806 C CA . ILE A 1 101 ? -13.737 -13.398 9.697 1.00 90.38 101 ILE A CA 1
ATOM 807 C C . ILE A 1 101 ? -14.478 -13.126 8.385 1.00 90.38 101 ILE A C 1
ATOM 809 O O . ILE A 1 101 ? -14.097 -13.666 7.348 1.00 90.38 101 ILE A O 1
ATOM 813 N N . ILE A 1 102 ? -15.498 -12.263 8.408 1.00 88.94 102 ILE A N 1
ATOM 814 C CA . ILE A 1 102 ? -16.229 -11.871 7.195 1.00 88.94 102 ILE A CA 1
ATOM 815 C C . ILE A 1 102 ? -15.281 -11.188 6.205 1.00 88.94 102 ILE A C 1
ATOM 817 O O . ILE A 1 102 ? -15.271 -11.541 5.028 1.00 88.94 102 ILE A O 1
ATOM 821 N N . GLY A 1 103 ? -14.446 -10.259 6.676 1.00 86.38 103 GLY A N 1
ATOM 822 C CA . GLY A 1 103 ? -13.450 -9.583 5.844 1.00 86.38 103 GLY A CA 1
ATOM 823 C C . GLY A 1 103 ? -12.446 -10.548 5.206 1.00 86.38 103 GLY A C 1
ATOM 824 O O . GLY A 1 103 ? -12.117 -10.389 4.036 1.00 86.38 103 GLY A O 1
ATOM 825 N N . TYR A 1 104 ? -12.013 -11.579 5.936 1.00 86.50 104 TYR A N 1
ATOM 826 C CA . TYR A 1 104 ? -11.131 -12.634 5.422 1.00 86.50 104 TYR A CA 1
ATOM 827 C C . TYR A 1 104 ? -11.821 -13.577 4.429 1.00 86.50 104 TYR A C 1
ATOM 829 O O . TYR A 1 104 ? -11.153 -14.143 3.565 1.00 86.50 104 TYR A O 1
ATOM 837 N N . ALA A 1 105 ? -13.137 -13.764 4.544 1.00 91.81 105 ALA A N 1
ATOM 838 C CA . ALA A 1 105 ? -13.905 -14.612 3.636 1.00 91.81 105 ALA A CA 1
ATOM 839 C C . ALA A 1 105 ? -14.115 -13.963 2.257 1.00 91.81 105 ALA A C 1
ATOM 841 O O . ALA A 1 105 ? -14.294 -14.669 1.264 1.00 91.81 105 ALA A O 1
ATOM 842 N N . VAL A 1 106 ? -14.096 -12.628 2.180 1.00 90.94 106 VAL A N 1
ATOM 843 C CA . VAL A 1 106 ? -14.246 -11.898 0.918 1.00 90.94 106 VAL A CA 1
ATOM 844 C C . VAL A 1 106 ? -12.900 -11.850 0.186 1.00 90.94 106 VAL A C 1
ATOM 846 O O . VAL A 1 106 ? -11.921 -11.342 0.733 1.00 90.94 106 VAL A O 1
ATOM 849 N N . PRO A 1 107 ? -12.819 -12.305 -1.079 1.00 91.38 107 PRO A N 1
ATOM 850 C CA . PRO A 1 107 ? -11.595 -12.159 -1.854 1.00 91.38 107 PRO A CA 1
ATOM 851 C C . PRO A 1 107 ? -11.239 -10.680 -2.030 1.00 91.38 107 PRO A C 1
ATOM 853 O O . PRO A 1 107 ? -12.083 -9.864 -2.407 1.00 91.38 107 PRO A O 1
ATOM 856 N N . SER A 1 108 ? -9.971 -10.337 -1.802 1.00 87.69 108 SER A N 1
ATOM 857 C CA . SER A 1 108 ? -9.494 -8.947 -1.785 1.00 87.69 108 SER A CA 1
ATOM 858 C C . SER A 1 108 ? -9.827 -8.170 -3.062 1.00 87.69 108 SER A C 1
ATOM 860 O O . SER A 1 108 ? -10.173 -6.993 -2.992 1.00 87.69 108 SER A O 1
ATOM 862 N N . PHE A 1 109 ? -9.794 -8.824 -4.228 1.00 91.00 109 PHE A N 1
ATOM 863 C CA . PHE A 1 109 ? -10.151 -8.185 -5.493 1.00 91.00 109 PHE A CA 1
ATOM 864 C C . PHE A 1 109 ? -11.648 -7.850 -5.595 1.00 91.00 109 PHE A C 1
ATOM 866 O O . PHE A 1 109 ? -11.983 -6.794 -6.124 1.00 91.00 109 PHE A O 1
ATOM 873 N N . LEU A 1 110 ? -12.550 -8.693 -5.065 1.00 92.69 110 LEU A N 1
ATOM 874 C CA . LEU A 1 110 ? -13.985 -8.374 -5.015 1.00 92.69 110 LEU A CA 1
ATOM 875 C C . LEU A 1 110 ? -14.228 -7.195 -4.085 1.00 92.69 110 LEU A C 1
ATOM 877 O O . LEU A 1 110 ? -14.990 -6.297 -4.428 1.00 92.69 110 LEU A O 1
ATOM 881 N N . PHE A 1 111 ? -13.567 -7.193 -2.927 1.00 89.25 111 PHE A N 1
ATOM 882 C CA . PHE A 1 111 ? -13.659 -6.078 -1.995 1.00 89.25 111 PHE A CA 1
ATOM 883 C C . PHE A 1 111 ? -13.172 -4.776 -2.645 1.00 89.25 111 PHE A C 1
ATOM 885 O O . PHE A 1 111 ? -13.848 -3.756 -2.564 1.00 89.25 111 PHE A O 1
ATOM 892 N N . GLY A 1 112 ? -12.058 -4.830 -3.382 1.00 89.06 112 GLY A N 1
ATOM 893 C CA . GLY A 1 112 ? -11.561 -3.706 -4.175 1.00 89.06 112 GLY A CA 1
ATOM 894 C C . GLY A 1 112 ? -12.568 -3.215 -5.219 1.00 89.06 112 GLY A C 1
ATOM 895 O O . GLY A 1 112 ? -12.825 -2.018 -5.295 1.00 89.06 112 GLY A O 1
ATOM 896 N N . ILE A 1 113 ? -13.192 -4.120 -5.979 1.00 89.38 113 ILE A N 1
ATOM 897 C CA . ILE A 1 113 ? -14.238 -3.760 -6.953 1.00 89.38 113 ILE A CA 1
ATOM 898 C C . ILE A 1 113 ? -15.434 -3.104 -6.255 1.00 89.38 113 ILE A C 1
ATOM 900 O O . ILE A 1 113 ? -15.937 -2.091 -6.735 1.00 89.38 113 ILE A O 1
ATOM 904 N N . LEU A 1 114 ? -15.870 -3.641 -5.114 1.00 90.00 114 LEU A N 1
ATOM 905 C CA . LEU A 1 114 ? -16.965 -3.071 -4.331 1.00 90.00 114 LEU A CA 1
ATOM 906 C C . LEU A 1 114 ? -16.647 -1.638 -3.882 1.00 90.00 114 LEU A C 1
ATOM 908 O O . LEU A 1 114 ? -17.490 -0.756 -4.029 1.00 90.00 114 LEU A O 1
ATOM 912 N N . LEU A 1 115 ? -15.424 -1.387 -3.405 1.00 89.00 115 LEU A N 1
ATOM 913 C CA . LEU A 1 115 ? -14.973 -0.040 -3.051 1.00 89.00 115 LEU A CA 1
ATOM 914 C C . LEU A 1 115 ? -14.934 0.898 -4.264 1.00 89.00 115 LEU A C 1
ATOM 916 O O . LEU A 1 115 ? -15.371 2.040 -4.151 1.00 89.00 115 LEU A O 1
ATOM 920 N N . ILE A 1 116 ? -14.468 0.427 -5.425 1.00 86.88 116 ILE A N 1
ATOM 921 C CA . ILE A 1 116 ? -14.466 1.221 -6.665 1.00 86.88 116 ILE A CA 1
ATOM 922 C C . ILE A 1 116 ? -15.896 1.604 -7.053 1.00 86.88 116 ILE A C 1
ATOM 924 O O . ILE A 1 116 ? -16.161 2.771 -7.317 1.00 86.88 116 ILE A O 1
ATOM 928 N N . VAL A 1 117 ? -16.837 0.659 -7.049 1.00 86.88 117 VAL A N 1
ATOM 929 C CA . VAL A 1 117 ? -18.243 0.939 -7.387 1.00 86.88 117 VAL A CA 1
ATOM 930 C C . VAL A 1 117 ? -18.856 1.955 -6.422 1.00 86.88 117 VAL A C 1
ATOM 932 O O . VAL A 1 117 ? -19.611 2.827 -6.849 1.00 86.88 117 VAL A O 1
ATOM 935 N N . LEU A 1 118 ? -18.520 1.863 -5.134 1.00 87.12 118 LEU A N 1
ATOM 936 C CA . LEU A 1 118 ? -19.114 2.700 -4.097 1.00 87.12 118 LEU A CA 1
ATOM 937 C C . LEU A 1 118 ? -18.512 4.112 -4.036 1.00 87.12 118 LEU A C 1
ATOM 939 O O . LEU A 1 118 ? -19.257 5.050 -3.772 1.00 87.12 118 LEU A O 1
ATOM 943 N N . PHE A 1 119 ? -17.207 4.268 -4.286 1.00 85.19 119 PHE A N 1
ATOM 944 C CA . PHE A 1 119 ? -16.486 5.537 -4.089 1.00 85.19 119 PHE A CA 1
ATOM 945 C C . PHE A 1 119 ? -15.906 6.188 -5.351 1.00 85.19 119 PHE A C 1
ATOM 947 O O . PHE A 1 119 ? -15.475 7.341 -5.279 1.00 85.19 119 PHE A O 1
ATOM 954 N N . ALA A 1 120 ? -15.851 5.464 -6.469 1.00 82.12 120 ALA A N 1
ATOM 955 C CA . ALA A 1 120 ? -15.299 5.953 -7.734 1.00 82.12 120 ALA A CA 1
ATOM 956 C C . ALA A 1 120 ? -16.234 5.740 -8.935 1.00 82.12 120 ALA A C 1
ATOM 958 O O . ALA A 1 120 ? -15.969 6.239 -10.020 1.00 82.12 120 ALA A O 1
ATOM 959 N N . GLY A 1 121 ? -17.322 4.982 -8.782 1.00 72.50 121 GLY A N 1
ATOM 960 C CA . GLY A 1 121 ? -18.216 4.620 -9.882 1.00 72.50 121 GLY A CA 1
ATOM 961 C C . GLY A 1 121 ? -19.189 5.716 -10.325 1.00 72.50 121 GLY A C 1
ATOM 962 O O . GLY A 1 121 ? -19.965 5.469 -11.245 1.00 72.50 121 GLY A O 1
ATOM 963 N N . GLY A 1 122 ? -19.236 6.870 -9.648 1.00 68.56 122 GLY A N 1
ATOM 964 C CA . GLY A 1 122 ? -20.209 7.945 -9.899 1.00 68.56 122 GLY A CA 1
ATOM 965 C C . GLY A 1 122 ? -21.670 7.614 -9.544 1.00 68.56 122 GLY A C 1
AT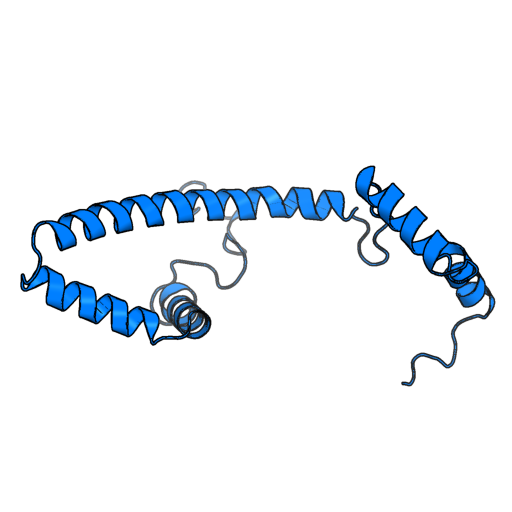OM 966 O O . GLY A 1 122 ? -22.533 8.482 -9.618 1.00 68.56 122 GLY A O 1
ATOM 967 N N . SER A 1 123 ? -21.974 6.371 -9.141 1.00 69.06 123 SER A N 1
ATOM 968 C CA . SER A 1 123 ? -23.337 5.928 -8.797 1.00 69.06 123 SER A CA 1
ATOM 969 C C . SER A 1 123 ? -23.730 6.189 -7.338 1.00 69.06 123 SER A C 1
ATOM 971 O O . SER A 1 123 ? -24.923 6.199 -7.039 1.00 69.06 123 SER A O 1
ATOM 973 N N . PHE A 1 124 ? -22.761 6.342 -6.430 1.00 76.38 124 PHE A N 1
ATOM 974 C CA . PHE A 1 124 ? -23.010 6.548 -4.997 1.00 76.38 124 PHE A CA 1
ATOM 975 C C . PHE A 1 124 ? -22.193 7.725 -4.464 1.00 76.38 124 PHE A C 1
ATOM 977 O O . PHE A 1 124 ? -22.717 8.830 -4.344 1.00 76.38 124 PHE A O 1
ATOM 984 N N . TYR A 1 125 ? -20.912 7.493 -4.168 1.00 74.31 125 TYR A N 1
ATOM 985 C CA . TYR A 1 125 ? -19.960 8.516 -3.756 1.00 74.31 125 TYR A CA 1
ATOM 986 C C . TYR A 1 125 ? -18.925 8.706 -4.863 1.00 74.31 125 TYR A C 1
ATOM 988 O O . TYR A 1 125 ? -18.474 7.734 -5.463 1.00 74.31 125 TYR A O 1
ATOM 996 N N . ASP A 1 126 ? -18.567 9.961 -5.126 1.00 77.38 126 ASP A N 1
ATOM 997 C CA . ASP A 1 126 ? -17.629 10.351 -6.186 1.00 77.38 126 ASP A CA 1
ATOM 998 C C . ASP A 1 126 ? -16.390 10.993 -5.546 1.00 77.38 126 ASP A C 1
ATOM 1000 O O . ASP A 1 126 ? -16.062 12.162 -5.742 1.00 77.38 126 ASP A O 1
ATOM 1004 N N . TRP A 1 127 ? -15.779 10.242 -4.626 1.00 79.06 127 TRP A N 1
ATOM 1005 C CA . TRP A 1 127 ? -14.645 10.709 -3.824 1.00 79.06 127 TRP A CA 1
ATOM 1006 C C . TRP A 1 127 ? -13.314 10.489 -4.531 1.00 79.06 127 TRP A C 1
ATOM 1008 O O . TRP A 1 127 ? -12.372 11.245 -4.297 1.00 79.06 127 TRP A O 1
ATOM 1018 N N . PHE A 1 128 ? -13.228 9.468 -5.385 1.00 82.19 128 PHE A N 1
ATOM 1019 C CA . PHE A 1 128 ? -11.997 9.096 -6.072 1.00 82.19 128 PHE A CA 1
ATOM 1020 C C . PHE A 1 128 ? -12.222 8.942 -7.578 1.00 82.19 128 PHE A C 1
ATOM 1022 O O . PHE A 1 128 ? -13.284 8.487 -7.997 1.00 82.19 128 PHE A O 1
ATOM 1029 N N . PRO A 1 129 ? -11.223 9.269 -8.414 1.00 77.44 129 PRO A N 1
ATOM 1030 C CA . PRO A 1 129 ? -11.317 9.054 -9.851 1.00 77.44 129 PRO A CA 1
ATOM 1031 C C . PRO A 1 129 ? -11.280 7.556 -10.200 1.00 77.44 129 PRO A C 1
ATOM 1033 O O . PRO A 1 129 ? -10.595 6.762 -9.556 1.00 77.44 129 PRO A O 1
ATOM 1036 N N . LEU A 1 130 ? -11.953 7.173 -11.291 1.00 76.44 130 LEU A N 1
ATOM 1037 C CA . LEU A 1 130 ? -11.930 5.802 -11.832 1.00 76.44 130 LEU A CA 1
ATOM 1038 C C . LEU A 1 130 ? -10.537 5.345 -12.285 1.00 76.44 130 LEU A C 1
ATOM 1040 O O . LEU A 1 130 ? -10.258 4.145 -12.361 1.00 76.44 130 LEU A O 1
ATOM 1044 N N . ARG A 1 131 ? -9.674 6.294 -12.654 1.00 72.88 131 ARG A N 1
ATOM 1045 C CA . ARG A 1 131 ? -8.342 6.034 -13.193 1.00 72.88 131 ARG A CA 1
ATOM 1046 C C . ARG A 1 131 ? -7.381 7.138 -12.769 1.00 72.88 131 ARG A C 1
ATOM 1048 O O . ARG A 1 131 ? -7.725 8.308 -12.835 1.00 72.88 131 ARG A O 1
ATOM 1055 N N . GLY A 1 132 ? -6.153 6.753 -12.422 1.00 70.50 132 GLY A N 1
ATOM 1056 C CA . GLY A 1 132 ? -5.135 7.697 -11.957 1.00 70.50 132 GLY A CA 1
ATOM 1057 C C . GLY A 1 132 ? -5.295 8.052 -10.478 1.00 70.50 132 GLY A C 1
ATOM 1058 O O . GLY A 1 132 ? -6.190 7.555 -9.805 1.00 70.50 132 GLY A O 1
ATOM 1059 N N . LEU A 1 133 ? -4.370 8.862 -9.960 1.00 70.12 133 LEU A N 1
ATOM 1060 C CA . LEU A 1 133 ? -4.422 9.363 -8.578 1.00 70.12 133 LEU A CA 1
ATOM 1061 C C . LEU A 1 133 ? -5.262 10.640 -8.458 1.00 70.12 133 LEU A C 1
ATOM 1063 O O . LEU A 1 133 ? -5.751 10.957 -7.382 1.00 70.12 133 LEU A O 1
ATOM 1067 N N . VAL A 1 134 ? -5.414 11.361 -9.566 1.00 74.75 134 VAL A N 1
ATOM 1068 C CA . VAL A 1 134 ? -6.133 12.629 -9.668 1.00 74.75 134 VAL A CA 1
ATOM 1069 C C . VAL A 1 134 ? -7.098 12.566 -10.846 1.00 74.75 134 VAL A C 1
ATOM 1071 O O . VAL A 1 134 ? -6.898 11.773 -11.767 1.00 74.75 134 VAL A O 1
ATOM 1074 N N . SER A 1 135 ? -8.150 13.377 -10.808 1.00 74.94 135 SER A N 1
ATOM 1075 C CA . SER A 1 135 ? -9.122 13.479 -11.895 1.00 74.94 135 SER A CA 1
ATOM 1076 C C . SER A 1 135 ? -8.509 14.105 -13.156 1.00 74.94 135 SER A C 1
ATOM 1078 O O . SER A 1 135 ? -7.574 14.898 -13.077 1.00 74.94 135 SER A O 1
ATOM 1080 N N . ASP A 1 136 ? -9.059 13.803 -14.336 1.00 74.88 136 ASP A N 1
ATOM 1081 C CA . ASP A 1 136 ? -8.539 14.319 -15.618 1.00 74.88 136 ASP A CA 1
ATOM 1082 C C . ASP A 1 136 ? -8.569 15.860 -15.710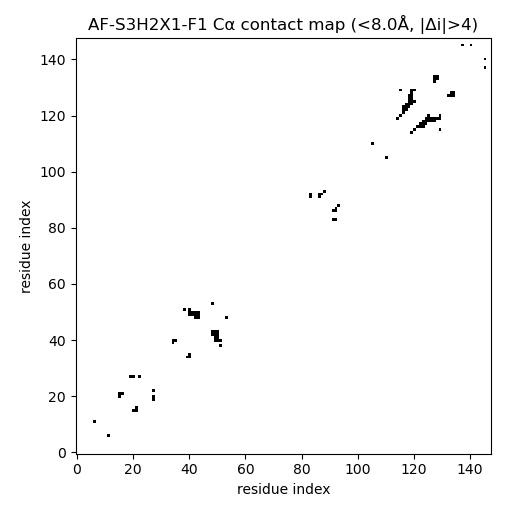 1.00 74.88 136 ASP A C 1
ATOM 1084 O O . ASP A 1 136 ? -7.798 16.470 -16.447 1.00 74.88 136 ASP A O 1
ATOM 1088 N N . ASN A 1 137 ? -9.446 16.511 -14.941 1.00 75.50 137 ASN A N 1
ATOM 1089 C CA . ASN A 1 137 ? -9.541 17.967 -14.846 1.00 75.50 137 ASN A CA 1
ATOM 1090 C C . ASN A 1 137 ? -8.658 18.576 -13.743 1.00 75.50 137 ASN A C 1
ATOM 1092 O O . ASN A 1 137 ? -8.730 19.785 -13.531 1.00 75.50 137 ASN A O 1
ATOM 1096 N N . PHE A 1 138 ? -7.845 17.787 -13.033 1.00 75.94 138 PHE A N 1
ATOM 1097 C CA . PHE A 1 138 ? -7.098 18.249 -11.861 1.00 75.94 138 PHE A CA 1
ATOM 1098 C C . PHE A 1 138 ? -6.212 19.458 -12.165 1.00 75.94 138 PHE A C 1
ATOM 1100 O O . PHE A 1 138 ? -6.217 20.419 -11.403 1.00 75.94 138 PHE A O 1
ATOM 1107 N N . ASP A 1 139 ? -5.532 19.485 -13.311 1.00 76.88 139 ASP A N 1
ATOM 1108 C CA . ASP A 1 139 ? -4.675 20.614 -13.702 1.00 76.88 139 ASP A CA 1
ATOM 1109 C C . ASP A 1 139 ? -5.447 21.918 -13.957 1.00 76.88 139 ASP A C 1
ATOM 1111 O O . ASP A 1 139 ? -4.876 23.002 -13.856 1.00 76.88 139 ASP A O 1
ATOM 1115 N N . GLN A 1 140 ? -6.749 21.822 -14.236 1.00 79.62 140 GLN A N 1
ATOM 1116 C CA . GLN A 1 140 ? -7.640 22.955 -14.499 1.00 79.62 140 GLN A CA 1
ATOM 1117 C C . GLN A 1 140 ? -8.356 23.447 -13.232 1.00 79.62 140 GLN A C 1
ATOM 1119 O O . GLN A 1 140 ? -8.941 24.530 -13.237 1.00 79.62 140 GLN A O 1
ATOM 1124 N N . LEU A 1 141 ? -8.323 22.666 -12.148 1.00 79.62 141 LEU A N 1
ATOM 1125 C CA . LEU A 1 141 ? -8.950 23.024 -10.881 1.00 79.62 141 LEU A CA 1
ATOM 1126 C C . LEU A 1 141 ? -8.124 24.079 -10.144 1.00 79.62 141 LEU A C 1
ATOM 1128 O O . LEU A 1 141 ? -6.892 24.023 -10.082 1.00 79.62 141 LEU A O 1
ATOM 1132 N N . ALA A 1 142 ? -8.816 25.037 -9.529 1.00 81.31 142 ALA A N 1
ATOM 1133 C CA . ALA A 1 142 ? -8.169 25.984 -8.637 1.00 81.31 142 ALA A CA 1
ATOM 1134 C C . ALA A 1 142 ? -7.579 25.259 -7.414 1.00 81.31 142 ALA A C 1
ATOM 1136 O O . ALA A 1 142 ? -8.044 24.186 -7.035 1.00 81.31 142 ALA A O 1
ATOM 1137 N N . TRP A 1 143 ? -6.573 25.844 -6.756 1.00 78.19 143 TRP A N 1
ATOM 1138 C CA . TRP A 1 143 ? -5.863 25.186 -5.646 1.00 78.19 143 TRP A CA 1
ATOM 1139 C C . TRP 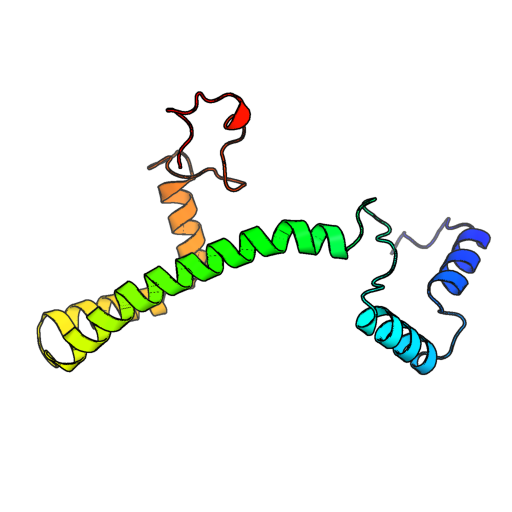A 1 143 ? -6.778 24.771 -4.479 1.00 78.19 143 TRP A C 1
ATOM 1141 O O . TRP A 1 143 ? -6.459 23.822 -3.776 1.00 78.19 143 TRP A O 1
ATOM 1151 N N . TRP A 1 144 ? -7.925 25.437 -4.305 1.00 78.56 144 TRP A N 1
ATOM 1152 C CA . TRP A 1 144 ? -8.944 25.097 -3.303 1.00 78.56 144 TRP A CA 1
ATOM 1153 C C . TRP A 1 144 ? -9.931 24.005 -3.751 1.00 78.56 144 TRP A C 1
ATOM 1155 O O . TRP A 1 144 ? -10.700 23.509 -2.935 1.00 78.56 144 TRP A O 1
ATOM 1165 N N . GLN A 1 145 ? -9.959 23.667 -5.042 1.00 72.62 145 GLN A N 1
ATOM 1166 C CA . GLN A 1 145 ? -10.815 22.622 -5.620 1.00 72.62 145 GLN A CA 1
ATOM 1167 C C . GLN A 1 145 ? -10.055 21.323 -5.886 1.00 72.62 145 GLN A C 1
ATOM 1169 O O . GLN A 1 145 ? -10.683 20.293 -6.111 1.00 72.62 145 GLN A O 1
ATOM 1174 N N . LYS A 1 146 ? -8.720 21.365 -5.880 1.00 70.69 146 LYS A N 1
ATOM 1175 C CA . LYS A 1 146 ? -7.880 20.172 -5.935 1.00 70.69 146 LYS A CA 1
ATOM 1176 C C . LYS A 1 146 ? -8.079 19.383 -4.636 1.00 70.69 146 LYS A C 1
ATOM 1178 O O . LYS A 1 146 ? -7.748 19.922 -3.577 1.00 70.69 146 LYS A O 1
ATOM 1183 N N . PRO A 1 147 ? -8.629 18.155 -4.674 1.00 60.59 147 PRO A N 1
ATOM 1184 C CA . PRO A 1 147 ? -8.559 17.289 -3.506 1.00 60.59 147 PRO A CA 1
ATOM 1185 C C . PRO A 1 147 ? -7.075 17.063 -3.173 1.00 60.59 147 PRO A C 1
ATOM 1187 O O . PRO A 1 147 ? -6.263 16.900 -4.086 1.00 60.59 147 PRO A O 1
ATOM 1190 N N . LEU A 1 148 ? -6.738 17.167 -1.884 1.00 45.75 148 LEU A N 1
ATOM 1191 C CA . LEU A 1 148 ? -5.391 16.930 -1.346 1.00 45.75 148 LEU A CA 1
ATOM 1192 C C . LEU A 1 148 ? -4.834 15.567 -1.772 1.00 45.75 148 LEU A C 1
ATOM 1194 O O . LEU A 1 148 ? -5.607 14.584 -1.720 1.00 45.75 148 LEU A O 1
#